Protein AF-A0A2K4YD93-F1 (afdb_monomer)

Solvent-accessible surface area (backbone atoms only — not comparable to full-atom values): 5300 Å² total; per-residue (Å²): 133,58,69,68,57,55,53,51,52,52,52,54,53,60,68,52,65,54,51,67,60,51,56,55,52,64,75,39,75,85,61,61,89,43,76,51,73,52,72,54,66,93,88,64,77,51,71,52,70,46,49,51,35,70,66,48,57,80,74,53,76,60,77,88,74,52,80,83,52,95,85,58,75,80,78,78,82,82,84,134

pLDDT: mean 83.43, std 8.72, range [58.22, 94.44]

Secondary structure (DSSP, 8-state):
--HHHHHHHHHHHHHHTTHHHHHHHHHTTT----EEEEEE-SSS-EEEEEEHHHHHHTTSPPGGGSPPPTTPPPPPPPP-

Nearest PDB structures (foldsee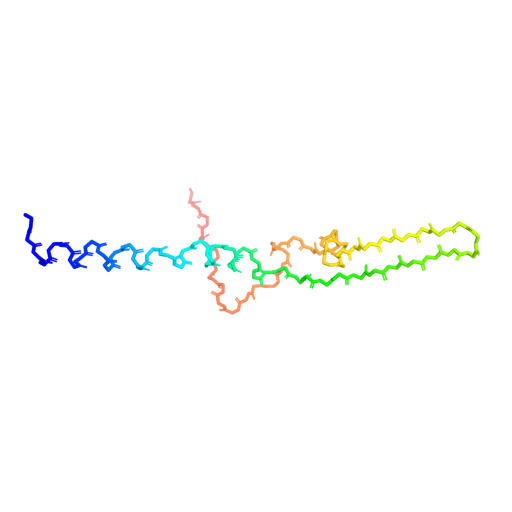k):
  9c57-assembly1_K  TM=4.235E-01  e=3.895E+00  Homo sapiens

Sequence (80 aa):
MNRRRWIGTLLAVLAMMPIPGIVVATGSAGQAHATVCVGAGRRVSVSGCANVGDAIQRYVPPPTDYAPMPEDTPPPPPPP

Radius of gyration: 23.91 Å; Cα contacts (8 Å, |Δi|>4): 33; chains: 1; bounding box: 61×55×50 Å

Structure (mmCIF, N/CA/C/O backbone):
data_AF-A0A2K4YD93-F1
#
_entry.id   AF-A0A2K4YD93-F1
#
loop_
_atom_site.group_PDB
_atom_site.id
_atom_site.type_symbol
_atom_site.label_atom_id
_atom_site.label_alt_id
_atom_site.label_comp_id
_atom_site.label_asym_id
_atom_site.label_entity_id
_atom_site.label_seq_id
_atom_site.pdbx_PDB_ins_code
_atom_site.Cartn_x
_atom_site.Cartn_y
_atom_site.Cartn_z
_atom_site.occupancy
_atom_site.B_iso_or_equiv
_atom_site.auth_seq_id
_atom_site.auth_comp_id
_atom_site.auth_asym_id
_atom_site.auth_atom_id
_atom_site.pdbx_PDB_model_num
ATOM 1 N N . MET A 1 1 ? -23.365 37.583 26.913 1.00 60.31 1 MET A N 1
ATOM 2 C CA . MET A 1 1 ? -22.976 36.153 26.816 1.00 60.31 1 MET A CA 1
ATOM 3 C C . MET A 1 1 ? -22.206 35.757 28.071 1.00 60.31 1 MET A C 1
ATOM 5 O O . MET A 1 1 ? -21.236 36.422 28.402 1.00 60.31 1 MET A O 1
ATOM 9 N N . ASN A 1 2 ? -22.650 34.728 28.799 1.00 81.38 2 ASN A N 1
ATOM 10 C CA . ASN A 1 2 ? -22.105 34.383 30.120 1.00 81.38 2 ASN A CA 1
ATOM 11 C C . ASN A 1 2 ? -20.687 33.800 30.015 1.00 81.38 2 ASN A C 1
ATOM 13 O O . ASN A 1 2 ? -20.460 32.878 29.236 1.00 81.38 2 ASN A O 1
ATOM 17 N N . ARG A 1 3 ? -19.756 34.279 30.850 1.00 85.19 3 ARG A N 1
ATOM 18 C CA . ARG A 1 3 ? -18.342 33.848 30.905 1.00 85.19 3 ARG A CA 1
ATOM 19 C C . ARG A 1 3 ? -18.172 32.322 30.986 1.00 85.19 3 ARG A C 1
ATOM 21 O O . ARG A 1 3 ? -17.283 31.772 30.354 1.00 85.19 3 ARG A O 1
ATOM 28 N N . ARG A 1 4 ? -19.088 31.625 31.673 1.00 82.94 4 ARG A N 1
ATOM 29 C CA . ARG A 1 4 ? -19.143 30.150 31.723 1.00 82.94 4 ARG A CA 1
ATOM 30 C C . ARG A 1 4 ? -19.453 29.495 30.372 1.00 82.94 4 ARG A C 1
ATOM 32 O O . ARG A 1 4 ? -18.865 28.470 30.058 1.00 82.94 4 ARG A O 1
ATOM 39 N N . ARG A 1 5 ? -20.338 30.091 29.562 1.00 84.69 5 ARG A N 1
ATOM 40 C CA . ARG A 1 5 ? -20.633 29.608 28.201 1.00 84.69 5 ARG A CA 1
ATOM 41 C C . ARG A 1 5 ? -19.428 29.804 27.280 1.00 84.69 5 ARG A C 1
ATOM 43 O O . ARG A 1 5 ? -19.111 28.899 26.527 1.00 84.69 5 ARG A O 1
ATOM 50 N N . TRP A 1 6 ? -18.725 30.929 27.417 1.00 86.50 6 TRP A N 1
ATOM 51 C CA . TRP A 1 6 ? -17.489 31.222 26.679 1.00 86.50 6 TRP A CA 1
ATOM 52 C C . TRP A 1 6 ? -16.342 30.255 26.998 1.00 86.50 6 TRP A C 1
ATOM 54 O O . TRP A 1 6 ? -15.648 29.789 26.098 1.00 86.50 6 TRP A O 1
ATOM 64 N N . ILE A 1 7 ? -16.159 29.927 28.278 1.00 91.31 7 ILE A N 1
ATOM 65 C CA . ILE A 1 7 ? -15.161 28.938 28.703 1.00 91.31 7 ILE A CA 1
ATOM 66 C C . ILE A 1 7 ? -15.525 27.549 28.159 1.00 91.31 7 ILE A C 1
ATOM 68 O O . ILE A 1 7 ? -14.657 26.852 27.641 1.00 91.31 7 ILE A O 1
ATOM 72 N N . GLY A 1 8 ? -16.810 27.178 28.206 1.00 90.06 8 GLY A N 1
ATOM 73 C CA . GLY A 1 8 ? -17.291 25.912 27.647 1.00 90.06 8 GLY A CA 1
ATOM 74 C C . GLY A 1 8 ? -17.047 25.787 26.141 1.00 90.06 8 GLY A C 1
ATOM 75 O O . GLY A 1 8 ? -16.571 24.752 25.684 1.00 90.06 8 GLY A O 1
ATOM 76 N N . THR A 1 9 ? -17.296 26.849 25.369 1.00 88.75 9 THR A N 1
ATOM 77 C CA . THR A 1 9 ? -17.031 26.846 23.921 1.00 88.75 9 THR A CA 1
ATOM 78 C C . THR A 1 9 ? -15.541 26.749 23.601 1.00 88.75 9 THR A C 1
ATOM 80 O O . THR A 1 9 ? -15.170 26.022 22.688 1.00 88.75 9 THR A O 1
ATOM 83 N N . LEU A 1 10 ? -14.678 27.423 24.370 1.00 91.69 10 LEU A N 1
ATOM 84 C CA . LEU A 1 10 ? -13.224 27.346 24.186 1.00 91.69 10 LEU A CA 1
ATOM 85 C C . LEU A 1 10 ? -12.685 25.936 24.453 1.00 91.69 10 LEU A C 1
ATOM 87 O O . LEU A 1 10 ? -11.888 25.428 23.670 1.00 91.69 10 LEU A O 1
ATOM 91 N N . LEU A 1 11 ? -13.158 25.291 25.522 1.00 93.44 11 LEU A N 1
ATOM 92 C CA . LEU A 1 11 ? -12.792 23.911 25.846 1.00 93.44 11 LEU A CA 1
ATOM 93 C C . LEU A 1 11 ? -13.245 22.927 24.762 1.00 93.44 11 LEU A C 1
ATOM 95 O O . LEU A 1 11 ? -12.475 22.049 24.385 1.00 93.44 11 LEU A O 1
ATOM 99 N N . ALA A 1 12 ? -14.458 23.094 24.229 1.00 91.38 12 ALA A N 1
ATOM 100 C CA . ALA A 1 12 ? -14.966 22.241 23.157 1.00 91.38 12 ALA A CA 1
ATOM 101 C C . ALA A 1 12 ? -14.133 22.366 21.870 1.00 91.38 12 ALA A C 1
ATOM 103 O O . ALA A 1 12 ? -13.796 21.357 21.257 1.00 91.38 12 ALA A O 1
ATOM 104 N N . VAL A 1 13 ? -13.747 23.588 21.487 1.00 91.00 13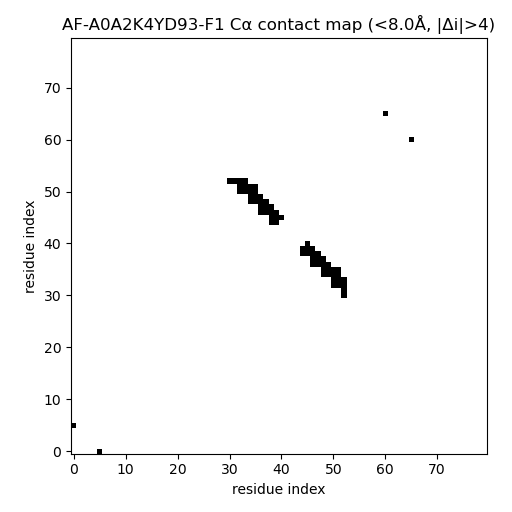 VAL A N 1
ATOM 105 C CA . VAL A 1 13 ? -12.887 23.822 20.315 1.00 91.00 13 VAL A CA 1
ATOM 106 C C . VAL A 1 13 ? -11.497 23.216 20.522 1.00 91.00 13 VAL A C 1
ATOM 108 O O . VAL A 1 13 ? -10.985 22.540 19.631 1.00 91.00 13 VAL A O 1
ATOM 111 N N . LEU A 1 14 ? -10.909 23.392 21.709 1.00 92.75 14 LEU A N 1
ATOM 112 C CA . LEU A 1 14 ? -9.598 22.828 22.034 1.00 92.75 14 LEU A CA 1
ATOM 113 C C . LEU A 1 14 ? -9.613 21.290 21.995 1.00 92.75 14 LEU A C 1
ATOM 115 O O . LEU A 1 14 ? -8.675 20.678 21.492 1.00 92.75 14 LEU A O 1
ATOM 119 N N . ALA A 1 15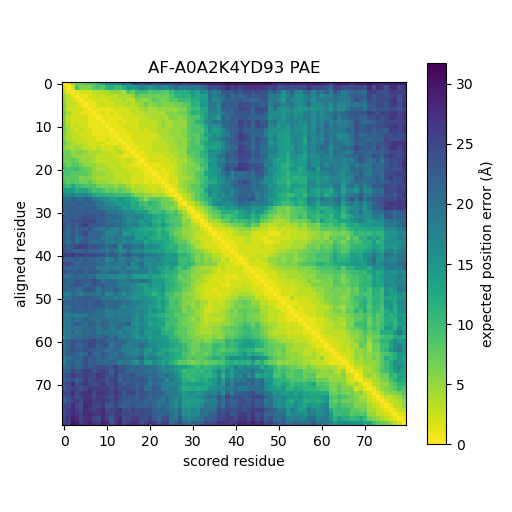 ? -10.698 20.671 22.465 1.00 89.62 15 ALA A N 1
ATOM 120 C CA . ALA A 1 15 ? -10.870 19.220 22.445 1.00 89.62 15 ALA A CA 1
ATOM 121 C C . ALA A 1 15 ? -11.025 18.639 21.027 1.00 89.62 15 ALA A C 1
ATOM 123 O O . ALA A 1 15 ? -10.696 17.475 20.815 1.00 89.62 15 ALA A O 1
ATOM 124 N N . MET A 1 16 ? -11.494 19.429 20.053 1.00 89.69 16 MET A N 1
ATOM 125 C CA . MET A 1 16 ? -11.606 18.995 18.652 1.00 89.69 16 MET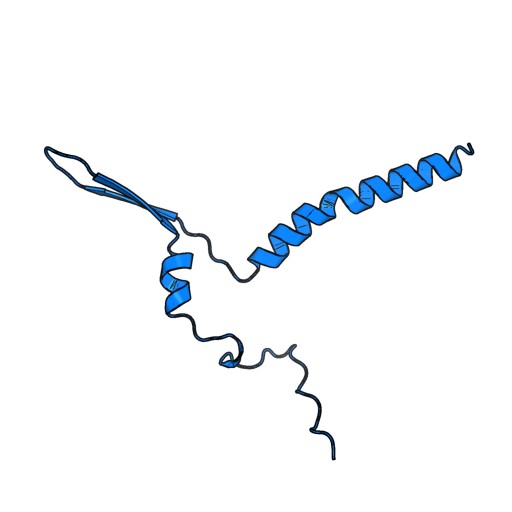 A CA 1
ATOM 126 C C . MET A 1 16 ? -10.314 19.174 17.848 1.00 89.69 16 MET A C 1
ATOM 128 O O . MET A 1 16 ? -10.134 18.539 16.811 1.00 89.69 16 MET A O 1
ATOM 132 N N . MET A 1 17 ? -9.387 19.999 18.333 1.00 90.50 17 MET A N 1
ATOM 133 C CA . MET A 1 17 ? -8.120 20.296 17.667 1.00 90.50 17 MET A CA 1
ATOM 134 C C . MET A 1 17 ? -7.247 19.063 17.321 1.00 90.50 17 MET A C 1
ATOM 136 O O . MET A 1 17 ? -6.647 19.073 16.247 1.00 90.50 17 MET A O 1
ATOM 140 N N . PRO A 1 18 ? -7.172 17.988 18.139 1.00 88.88 18 PRO A N 1
ATOM 141 C CA . PRO A 1 18 ? -6.370 16.808 17.804 1.00 88.88 18 PRO A CA 1
ATOM 142 C C . PRO A 1 18 ? -7.054 15.819 16.844 1.00 88.88 18 PRO A C 1
ATOM 144 O O . PRO A 1 18 ? -6.372 14.941 16.316 1.00 88.88 18 PRO A O 1
ATOM 147 N N . ILE A 1 19 ? -8.364 15.944 16.583 1.00 86.31 19 ILE A N 1
ATOM 148 C CA . ILE A 1 19 ? -9.133 15.016 15.730 1.00 86.31 19 ILE A CA 1
ATOM 149 C C . ILE A 1 19 ? -8.4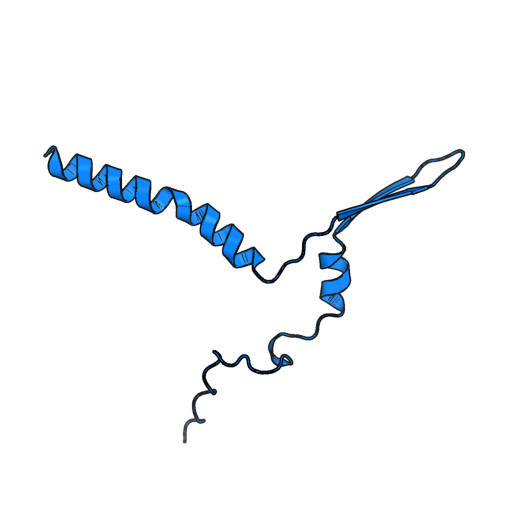58 14.739 14.371 1.00 86.31 19 ILE A C 1
ATOM 151 O O . ILE A 1 19 ? -8.280 13.564 14.051 1.00 86.31 19 ILE A O 1
ATOM 155 N N . PRO A 1 20 ? -8.030 15.739 13.572 1.00 84.19 20 PRO A N 1
ATOM 156 C CA . PRO A 1 20 ? -7.391 15.463 12.283 1.00 84.19 20 PRO A CA 1
ATOM 157 C C . PRO A 1 20 ? -6.083 14.670 12.420 1.00 84.19 20 PRO A C 1
ATOM 159 O O . PRO A 1 20 ? -5.824 13.782 11.612 1.00 84.19 20 PRO A O 1
ATOM 162 N N . GLY A 1 21 ? -5.283 14.937 13.457 1.00 81.25 21 GLY A N 1
ATOM 163 C CA . GLY A 1 21 ? -4.050 14.189 13.716 1.00 81.25 21 GLY A CA 1
ATOM 164 C C . GLY A 1 21 ? -4.323 12.726 14.070 1.00 81.25 21 GLY A C 1
ATOM 165 O O . GLY A 1 21 ? -3.631 11.836 13.582 1.00 81.25 21 GLY A O 1
ATOM 166 N N . ILE A 1 22 ? -5.378 12.473 14.851 1.00 81.44 22 ILE A N 1
ATOM 167 C CA . ILE A 1 22 ? -5.816 11.116 15.202 1.00 81.44 22 ILE A CA 1
ATOM 168 C C . ILE A 1 22 ? -6.291 10.363 13.954 1.00 81.44 22 ILE A C 1
ATOM 170 O O . ILE A 1 22 ? -5.888 9.223 13.768 1.00 81.44 22 ILE A O 1
ATOM 174 N N . VAL A 1 23 ? -7.081 10.991 13.076 1.00 81.50 23 VAL A N 1
ATOM 175 C CA . VAL A 1 23 ? -7.578 10.358 11.837 1.00 81.50 23 VAL A CA 1
ATOM 176 C C . VAL A 1 23 ? -6.433 9.956 10.899 1.00 81.50 23 VAL A C 1
ATOM 178 O O . VAL A 1 23 ? -6.459 8.871 10.321 1.00 81.50 23 VAL A O 1
ATOM 181 N N . VAL A 1 24 ? -5.404 10.798 10.767 1.00 79.69 24 VAL A N 1
ATOM 182 C CA . VAL A 1 24 ? -4.216 10.467 9.962 1.00 79.69 24 VAL A CA 1
ATOM 183 C C . VAL A 1 24 ? -3.417 9.330 10.607 1.00 79.69 24 VAL A C 1
ATOM 185 O O . VAL A 1 24 ? -2.996 8.405 9.914 1.00 79.69 24 VAL A O 1
ATOM 188 N N . ALA A 1 25 ? -3.244 9.357 11.932 1.00 71.69 25 ALA A N 1
ATOM 189 C CA . ALA A 1 25 ? -2.504 8.325 12.651 1.00 71.69 25 ALA A CA 1
ATOM 190 C C . ALA A 1 25 ? -3.210 6.957 12.609 1.00 71.69 25 ALA A C 1
ATOM 192 O O . ALA A 1 25 ? -2.558 5.947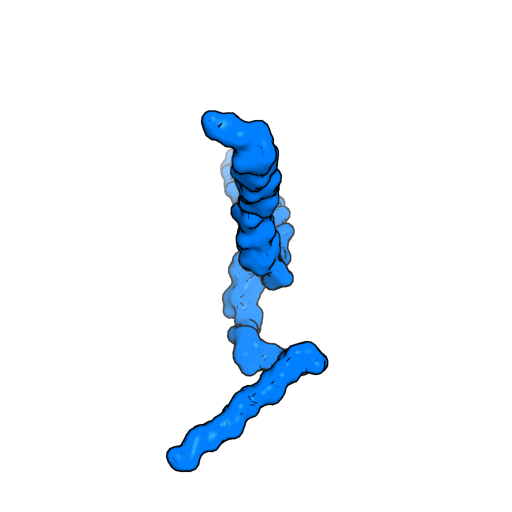 12.339 1.00 71.69 25 ALA A O 1
ATOM 193 N N . THR A 1 26 ? -4.532 6.900 12.802 1.00 67.88 26 THR A N 1
ATOM 194 C CA . THR A 1 26 ? -5.293 5.639 12.762 1.00 67.88 26 THR A CA 1
ATOM 195 C C . THR A 1 26 ? -5.398 5.061 11.352 1.00 67.88 26 THR A C 1
ATOM 197 O O . THR A 1 26 ? -5.330 3.844 11.199 1.00 67.88 26 THR A O 1
ATOM 200 N N . GLY A 1 27 ? -5.460 5.903 10.313 1.00 63.75 27 GLY A N 1
ATOM 201 C CA . GLY A 1 27 ? -5.369 5.453 8.919 1.00 63.75 27 GLY A CA 1
ATOM 202 C C . GLY A 1 27 ? -4.022 4.806 8.566 1.00 63.75 27 GLY A C 1
ATOM 203 O O . GLY A 1 27 ? -3.943 4.016 7.628 1.00 63.75 27 GLY A O 1
ATOM 204 N N . SER A 1 28 ? -2.969 5.104 9.335 1.00 59.22 28 SER A N 1
ATOM 205 C CA . SER A 1 28 ? -1.612 4.584 9.122 1.00 59.22 28 SER A CA 1
ATOM 206 C C . SER A 1 28 ? -1.259 3.344 9.947 1.00 59.22 28 SER A C 1
ATOM 208 O O . SER A 1 28 ? -0.161 2.820 9.786 1.00 59.22 28 SER A O 1
ATOM 210 N N . ALA A 1 29 ? -2.160 2.840 10.800 1.00 58.22 29 ALA A N 1
ATOM 211 C CA . ALA A 1 29 ? -1.851 1.774 11.762 1.00 58.22 29 ALA A CA 1
ATOM 212 C C . ALA A 1 29 ? -1.353 0.451 11.127 1.00 58.22 29 ALA A C 1
ATOM 214 O O . ALA A 1 29 ? -0.762 -0.368 11.824 1.00 58.22 29 ALA A O 1
ATOM 215 N N . GLY A 1 30 ? -1.534 0.260 9.813 1.00 58.97 30 GLY A N 1
ATOM 216 C CA . GLY A 1 30 ? -0.984 -0.862 9.038 1.00 58.97 30 GLY A CA 1
ATOM 217 C C . GLY A 1 30 ? 0.006 -0.473 7.930 1.00 58.97 30 GLY A C 1
ATOM 218 O O . GLY A 1 30 ? 0.331 -1.314 7.096 1.00 58.97 30 GLY A O 1
ATOM 219 N N . GLN A 1 31 ? 0.460 0.783 7.864 1.00 63.75 31 GLN A N 1
ATOM 220 C CA . GLN A 1 31 ? 1.327 1.270 6.787 1.00 63.75 31 GLN A CA 1
ATOM 221 C C . GLN A 1 31 ? 2.772 1.442 7.262 1.00 63.75 31 GLN A C 1
ATOM 223 O O . GLN A 1 31 ? 3.107 2.367 8.000 1.00 63.75 31 GLN A O 1
ATOM 228 N N . ALA A 1 32 ? 3.661 0.565 6.793 1.00 64.69 32 ALA A N 1
ATOM 229 C CA . ALA A 1 32 ? 5.099 0.714 6.987 1.00 64.69 32 ALA A CA 1
ATOM 230 C C . ALA A 1 32 ? 5.677 1.637 5.901 1.00 64.69 32 ALA A C 1
ATOM 232 O O . ALA A 1 32 ? 5.879 1.225 4.759 1.00 64.69 32 ALA A O 1
ATOM 233 N N . HIS A 1 33 ? 5.959 2.897 6.246 1.00 70.94 33 HIS A N 1
ATOM 234 C CA . HIS A 1 33 ? 6.606 3.828 5.321 1.00 70.94 33 HIS A CA 1
ATOM 235 C C . HIS A 1 33 ? 8.131 3.696 5.384 1.00 70.94 33 HIS A C 1
ATOM 237 O O . HIS A 1 33 ? 8.773 4.213 6.294 1.00 70.94 33 HIS A O 1
ATOM 243 N N . ALA A 1 34 ? 8.717 3.059 4.371 1.00 78.19 34 ALA A N 1
ATOM 244 C CA . ALA A 1 34 ? 10.166 2.996 4.191 1.00 78.19 34 ALA A CA 1
ATOM 245 C C . ALA A 1 34 ? 10.531 3.503 2.793 1.00 78.19 34 ALA A C 1
ATOM 247 O O . ALA A 1 34 ? 10.271 2.827 1.805 1.00 78.19 34 ALA A O 1
ATOM 248 N N . THR A 1 35 ? 11.107 4.701 2.687 1.00 89.62 35 THR A N 1
ATOM 249 C CA . THR A 1 35 ? 11.494 5.284 1.392 1.00 89.62 35 THR A CA 1
ATOM 250 C C . THR A 1 35 ? 12.953 4.967 1.088 1.00 89.62 35 THR A C 1
ATOM 252 O O . THR A 1 35 ? 13.837 5.329 1.861 1.00 89.62 35 THR A O 1
ATOM 255 N N . VAL A 1 36 ? 13.213 4.326 -0.050 1.00 87.44 36 VAL A N 1
ATOM 256 C CA . VAL A 1 36 ? 14.568 4.032 -0.533 1.00 87.44 36 VAL A CA 1
ATOM 257 C C . VAL A 1 36 ? 14.823 4.846 -1.792 1.00 87.44 36 VAL A C 1
ATOM 259 O O . VAL A 1 36 ? 14.011 4.841 -2.717 1.00 87.44 36 VAL A O 1
ATOM 262 N N . CYS A 1 37 ? 15.951 5.551 -1.820 1.00 93.50 37 CYS A N 1
ATOM 263 C CA . CYS A 1 37 ? 16.392 6.337 -2.964 1.00 93.50 37 CYS A CA 1
ATOM 264 C C . CYS A 1 37 ? 17.578 5.651 -3.637 1.00 93.50 37 CYS A C 1
ATOM 266 O O . CYS A 1 37 ? 18.530 5.252 -2.968 1.00 93.50 37 CYS A O 1
ATOM 268 N N . VAL A 1 38 ? 17.530 5.534 -4.960 1.00 91.25 38 VAL A N 1
ATOM 269 C CA . VAL A 1 38 ? 18.598 4.938 -5.763 1.00 91.25 38 VAL A CA 1
ATOM 270 C C . VAL A 1 38 ? 18.944 5.890 -6.897 1.00 91.25 38 VAL A C 1
ATOM 272 O O . VAL A 1 38 ? 18.067 6.505 -7.503 1.00 91.25 38 VAL A O 1
ATOM 275 N N . GLY A 1 39 ? 20.236 6.019 -7.175 1.00 92.62 39 GLY A N 1
ATOM 276 C CA . GLY A 1 39 ? 20.753 6.748 -8.323 1.00 92.62 39 GLY A CA 1
ATOM 277 C C . GLY A 1 39 ? 21.809 5.915 -9.033 1.00 92.62 39 GLY A C 1
ATOM 278 O O . GLY A 1 39 ? 22.619 5.256 -8.381 1.00 92.62 39 GLY A O 1
ATOM 279 N N . ALA A 1 40 ? 21.797 5.934 -10.361 1.00 92.00 40 ALA A N 1
ATOM 280 C CA . ALA A 1 40 ? 22.780 5.234 -11.173 1.00 92.00 40 ALA A CA 1
ATOM 281 C C . ALA A 1 40 ? 23.111 6.028 -12.442 1.00 92.00 40 ALA A C 1
ATOM 283 O O . ALA A 1 40 ? 22.247 6.666 -13.044 1.00 92.00 40 ALA A O 1
ATOM 284 N N . GLY A 1 41 ? 24.377 5.967 -12.859 1.00 93.19 41 GLY A N 1
ATOM 285 C CA . GLY A 1 41 ? 24.837 6.603 -14.091 1.00 93.19 41 GLY A CA 1
ATOM 286 C C . GLY A 1 41 ? 26.260 7.149 -14.012 1.00 93.19 41 GLY A C 1
ATOM 287 O O . GLY A 1 41 ? 26.660 7.708 -12.997 1.00 93.19 41 GLY A O 1
ATOM 288 N N . ARG A 1 42 ? 27.038 6.998 -15.096 1.00 91.38 42 ARG A N 1
ATOM 289 C CA . ARG A 1 42 ? 28.421 7.526 -15.193 1.00 91.38 42 ARG A CA 1
ATOM 290 C C . ARG A 1 42 ? 28.557 8.748 -16.106 1.00 91.38 42 ARG A C 1
ATOM 292 O O . ARG A 1 42 ? 29.495 9.521 -15.966 1.00 91.38 42 ARG A O 1
ATOM 299 N N . ARG A 1 43 ? 27.649 8.900 -17.074 1.00 94.44 43 ARG A N 1
ATOM 300 C CA . ARG A 1 43 ? 27.617 10.015 -18.044 1.00 94.44 43 ARG A CA 1
ATOM 301 C C . ARG A 1 43 ? 26.261 10.712 -18.051 1.00 94.44 43 ARG A C 1
ATOM 303 O O . 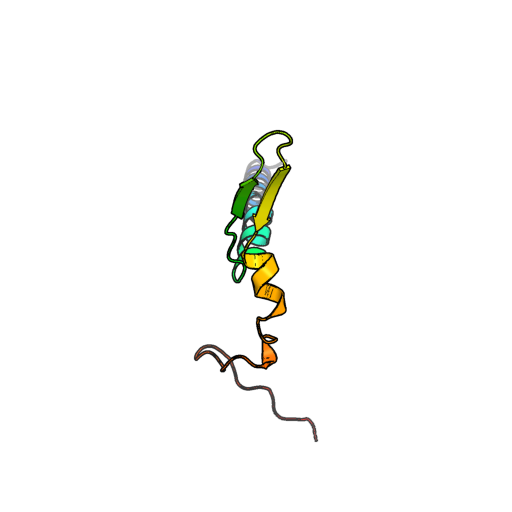ARG A 1 43 ? 26.208 11.931 -18.069 1.00 94.44 43 ARG A O 1
ATOM 310 N N . VAL A 1 44 ? 25.190 9.929 -17.992 1.00 88.25 44 VAL A N 1
ATOM 311 C CA . VAL A 1 44 ? 23.821 10.391 -17.755 1.00 88.25 44 VAL A CA 1
ATOM 312 C C . VAL A 1 44 ? 23.380 9.774 -16.439 1.00 88.25 44 VAL A C 1
ATOM 314 O O . VAL A 1 44 ? 23.580 8.575 -16.252 1.00 88.25 44 VAL A O 1
ATOM 317 N N . SER A 1 45 ? 22.859 10.598 -15.532 1.00 90.38 45 SER A N 1
ATOM 318 C CA . SER A 1 45 ? 22.418 10.174 -14.205 1.00 90.38 45 SER A CA 1
ATOM 319 C C . SER A 1 45 ? 20.901 10.097 -14.167 1.00 90.38 45 SER A C 1
ATOM 321 O O . SER A 1 45 ? 20.219 11.021 -14.612 1.00 90.38 45 SER A O 1
ATOM 323 N N . VAL A 1 46 ? 20.392 9.002 -13.623 1.00 92.06 46 VAL A N 1
ATOM 324 C CA . VAL A 1 46 ? 18.982 8.822 -13.294 1.00 92.06 46 VAL A CA 1
ATOM 325 C C . VAL A 1 46 ? 18.882 8.466 -11.825 1.00 92.06 46 VAL A C 1
ATOM 327 O O . VAL A 1 46 ? 19.645 7.644 -11.314 1.00 92.06 46 VAL A O 1
ATOM 330 N N . SER A 1 47 ? 17.945 9.103 -11.140 1.00 93.81 47 SER A N 1
ATOM 331 C CA . SER A 1 47 ? 17.674 8.865 -9.733 1.00 93.81 47 SER A CA 1
ATOM 332 C C . SER A 1 47 ? 16.178 8.833 -9.477 1.00 93.81 47 SER A C 1
ATOM 334 O O . SER A 1 47 ? 15.383 9.405 -10.223 1.00 93.81 47 SER A O 1
ATOM 336 N N . GLY A 1 48 ? 15.798 8.138 -8.414 1.00 92.88 48 GLY A N 1
ATOM 337 C CA . GLY A 1 48 ? 14.418 8.043 -7.978 1.00 92.88 48 GLY A CA 1
ATOM 338 C C . GLY A 1 48 ? 14.331 7.535 -6.550 1.00 92.88 48 GLY A C 1
ATOM 339 O O . GLY A 1 48 ? 15.241 6.869 -6.055 1.00 92.88 48 GLY A O 1
ATOM 340 N N . CYS A 1 49 ? 13.223 7.858 -5.897 1.00 92.31 49 CYS A N 1
ATOM 341 C CA . CYS A 1 49 ? 12.875 7.330 -4.589 1.00 92.31 49 CYS A CA 1
ATOM 342 C C . CYS A 1 49 ? 11.545 6.589 -4.695 1.00 92.31 49 CYS A C 1
ATOM 344 O O . CYS A 1 49 ? 10.648 7.031 -5.412 1.00 92.31 49 CYS A O 1
ATOM 346 N N . ALA A 1 50 ? 11.414 5.484 -3.969 1.00 88.94 50 ALA A N 1
ATOM 347 C CA . ALA A 1 50 ? 10.173 4.728 -3.885 1.00 88.94 50 ALA A CA 1
ATOM 348 C C . ALA A 1 50 ? 9.920 4.282 -2.445 1.00 88.94 50 ALA A C 1
ATOM 350 O O . ALA A 1 50 ? 10.857 3.984 -1.700 1.00 88.94 50 ALA A O 1
ATOM 351 N N . ASN A 1 51 ? 8.646 4.241 -2.054 1.00 88.06 51 ASN A N 1
ATOM 352 C CA . ASN A 1 51 ? 8.249 3.666 -0.779 1.00 88.06 51 ASN A CA 1
ATOM 353 C C . ASN A 1 51 ? 8.154 2.141 -0.921 1.00 88.06 51 ASN A C 1
ATOM 355 O O . ASN A 1 51 ? 7.385 1.632 -1.732 1.00 88.06 51 ASN A O 1
A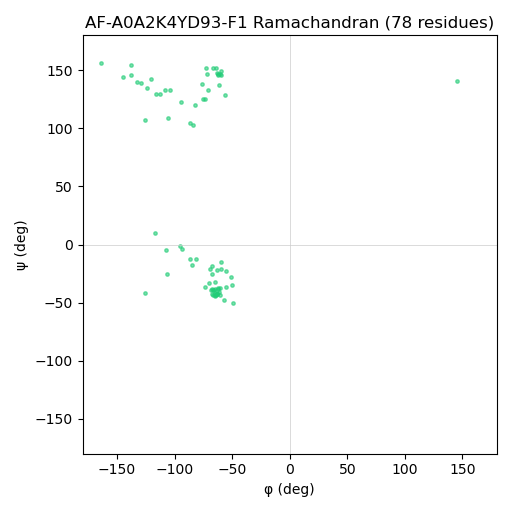TOM 359 N N . VAL A 1 52 ? 8.939 1.419 -0.131 1.00 85.00 52 VAL A N 1
ATOM 360 C CA . VAL A 1 52 ? 8.989 -0.044 -0.114 1.00 85.00 52 VAL A CA 1
ATOM 361 C C . VAL A 1 52 ? 7.662 -0.632 0.366 1.00 85.00 52 VAL A C 1
ATOM 363 O O . VAL A 1 52 ? 7.258 -1.675 -0.136 1.00 85.00 52 VAL A O 1
ATOM 366 N N . GLY A 1 53 ? 6.948 0.054 1.263 1.00 83.12 53 GLY A N 1
ATOM 367 C CA . GLY A 1 53 ? 5.621 -0.360 1.715 1.00 83.12 53 GLY A CA 1
ATOM 368 C C . GLY A 1 53 ? 4.642 -0.509 0.552 1.00 83.12 53 GLY A C 1
ATOM 369 O O . GLY A 1 53 ? 4.034 -1.562 0.409 1.00 83.12 53 GLY A O 1
ATOM 370 N N . ASP A 1 54 ? 4.570 0.480 -0.346 1.00 82.69 54 ASP A N 1
ATOM 371 C CA . ASP A 1 54 ? 3.692 0.443 -1.532 1.00 82.69 54 ASP A CA 1
ATOM 372 C C . ASP A 1 54 ? 4.021 -0.726 -2.478 1.00 82.69 54 ASP A C 1
ATOM 374 O O . ASP A 1 54 ? 3.133 -1.392 -3.012 1.00 82.69 54 ASP A O 1
ATOM 378 N N . ALA A 1 55 ? 5.312 -1.033 -2.633 1.00 83.50 55 ALA A N 1
ATOM 379 C CA . ALA A 1 55 ? 5.748 -2.173 -3.430 1.00 83.50 55 ALA A CA 1
ATOM 380 C C . ALA A 1 55 ? 5.348 -3.517 -2.794 1.00 83.50 55 ALA A C 1
ATOM 382 O O . ALA A 1 55 ? 4.961 -4.441 -3.513 1.00 83.50 55 ALA A O 1
ATOM 383 N N . ILE A 1 56 ? 5.423 -3.626 -1.462 1.00 83.31 56 ILE A N 1
ATOM 384 C CA . ILE A 1 56 ? 5.078 -4.845 -0.717 1.00 83.31 56 ILE A CA 1
ATOM 385 C C . ILE A 1 56 ? 3.562 -5.065 -0.673 1.00 83.31 56 ILE A C 1
ATOM 387 O O . ILE A 1 56 ? 3.137 -6.209 -0.801 1.00 83.31 56 ILE A O 1
ATOM 391 N N . GLN A 1 57 ? 2.750 -4.006 -0.570 1.00 83.44 57 GLN A N 1
ATOM 392 C CA . GLN A 1 57 ? 1.281 -4.082 -0.461 1.00 83.44 57 GLN A CA 1
ATOM 393 C C . GLN A 1 57 ? 0.619 -4.956 -1.542 1.00 83.44 57 GLN A C 1
ATOM 395 O O . GLN A 1 57 ? -0.412 -5.567 -1.296 1.00 83.44 57 GLN A O 1
ATOM 400 N N . ARG A 1 58 ? 1.226 -5.084 -2.730 1.00 82.50 58 ARG A N 1
ATOM 401 C CA . ARG A 1 58 ? 0.709 -5.935 -3.822 1.00 82.50 58 ARG A CA 1
ATOM 402 C C . ARG A 1 58 ? 0.802 -7.436 -3.548 1.00 82.50 58 ARG A C 1
ATOM 404 O O . ARG A 1 58 ? 0.129 -8.214 -4.214 1.00 82.50 58 ARG A O 1
ATOM 411 N N . TYR A 1 59 ? 1.672 -7.832 -2.628 1.00 85.44 59 TYR A N 1
ATOM 412 C CA . TYR A 1 59 ? 1.927 -9.224 -2.257 1.00 85.44 59 TYR A CA 1
ATOM 413 C C . TYR A 1 59 ? 1.356 -9.573 -0.883 1.00 85.44 59 TYR A C 1
ATOM 415 O O . TYR A 1 59 ? 1.434 -10.723 -0.458 1.00 85.44 59 TYR A O 1
ATOM 423 N N . VAL A 1 60 ? 0.814 -8.581 -0.177 1.00 85.06 60 VAL A N 1
ATOM 424 C CA . VAL A 1 60 ? 0.180 -8.772 1.121 1.00 85.06 60 VAL A CA 1
ATOM 425 C C . VAL A 1 60 ? -1.194 -9.410 0.887 1.00 85.06 60 VAL A C 1
ATOM 427 O O . VAL A 1 60 ? -1.972 -8.878 0.090 1.00 85.06 60 VAL A O 1
ATOM 430 N N . PRO A 1 61 ? -1.502 -10.556 1.522 1.00 83.75 61 PRO A N 1
ATOM 431 C CA . PRO A 1 61 ? -2.808 -11.181 1.373 1.00 83.75 61 PRO A CA 1
ATOM 432 C C . PRO A 1 61 ? -3.908 -10.269 1.940 1.00 83.75 61 PRO A C 1
ATOM 434 O O . PRO A 1 61 ? -3.643 -9.454 2.831 1.00 83.75 61 PRO A O 1
ATOM 437 N N . PRO A 1 62 ? -5.141 -10.359 1.415 1.00 82.31 62 PRO A N 1
ATOM 438 C CA . PRO A 1 62 ? -6.237 -9.534 1.896 1.00 82.31 62 PRO A CA 1
ATOM 439 C C . PRO A 1 62 ? -6.483 -9.794 3.391 1.00 82.31 62 PRO A C 1
ATOM 441 O O . PRO A 1 62 ? -6.303 -10.922 3.850 1.00 82.31 62 PRO A O 1
ATOM 444 N N . PRO A 1 63 ? -6.949 -8.795 4.166 1.00 76.75 63 PRO A N 1
ATOM 445 C CA . PRO A 1 63 ? -7.087 -8.953 5.612 1.00 76.75 63 PRO A CA 1
ATOM 446 C C . PRO A 1 63 ? -8.017 -10.076 6.074 1.00 76.75 63 PRO A C 1
ATOM 448 O O . PRO A 1 63 ? -7.897 -10.554 7.194 1.00 76.75 63 PRO A O 1
ATOM 451 N N . THR A 1 64 ? -8.927 -10.517 5.209 1.00 79.56 64 THR A N 1
ATOM 452 C CA . THR A 1 64 ? -9.805 -11.669 5.449 1.00 79.56 64 THR A CA 1
ATOM 453 C C . THR A 1 64 ? -9.065 -13.007 5.503 1.00 79.56 64 THR A C 1
ATOM 455 O O . THR A 1 64 ? -9.619 -13.965 6.029 1.00 79.56 64 THR A O 1
ATOM 458 N N . ASP A 1 65 ? -7.839 -13.071 4.976 1.00 85.56 65 ASP A N 1
ATOM 459 C CA . ASP A 1 65 ? -6.982 -14.261 5.010 1.00 85.56 65 ASP A CA 1
ATOM 460 C C . ASP A 1 65 ? -6.028 -14.255 6.220 1.00 85.56 65 ASP A C 1
ATOM 462 O O . ASP A 1 65 ? -5.278 -15.214 6.424 1.00 85.56 65 ASP A O 1
ATOM 466 N N . TYR A 1 66 ? -6.018 -13.187 7.030 1.00 82.06 66 TYR A N 1
ATOM 467 C CA . TYR A 1 66 ? -5.229 -13.157 8.259 1.00 82.06 66 TYR A CA 1
ATOM 468 C C . TYR A 1 66 ? -5.835 -14.063 9.329 1.00 82.06 66 TYR A C 1
ATOM 470 O O . TYR A 1 66 ? -7.050 -14.222 9.438 1.00 82.06 66 TYR A O 1
ATOM 478 N N . ALA A 1 67 ? -4.965 -14.654 10.147 1.00 86.44 67 ALA A N 1
ATOM 479 C CA . ALA A 1 67 ? -5.407 -15.394 11.316 1.00 86.44 67 ALA A CA 1
ATOM 480 C C . ALA A 1 67 ? -6.162 -14.448 12.272 1.00 86.44 67 ALA A C 1
ATOM 482 O O . ALA A 1 67 ? -5.679 -13.334 12.494 1.00 86.44 67 ALA A O 1
ATOM 483 N N . PRO A 1 68 ? -7.293 -14.884 12.857 1.00 82.19 68 PRO A N 1
ATOM 484 C CA . PRO A 1 68 ? -8.012 -14.093 13.846 1.00 82.19 68 PRO A CA 1
ATOM 485 C C . PRO A 1 68 ? -7.094 -13.723 15.009 1.00 82.19 68 PRO A C 1
ATOM 487 O O . PRO A 1 68 ? -6.422 -14.589 15.585 1.00 82.19 68 PRO A O 1
ATOM 490 N N . MET A 1 69 ? -7.059 -12.439 15.343 1.00 80.69 69 MET A N 1
ATOM 491 C CA . MET A 1 69 ? -6.361 -11.955 16.523 1.00 80.69 69 MET A CA 1
ATOM 492 C C . MET A 1 69 ? -7.159 -12.357 17.779 1.00 80.69 69 MET A C 1
ATOM 494 O O . MET A 1 69 ? -8.377 -12.525 17.700 1.00 80.69 69 MET A O 1
ATOM 498 N N . PRO A 1 70 ? -6.524 -12.553 18.950 1.00 80.50 70 PRO A N 1
ATOM 499 C CA . PRO A 1 70 ? -7.232 -12.916 20.187 1.00 80.50 70 PRO A CA 1
ATOM 500 C C . PRO A 1 70 ? -8.362 -11.952 20.589 1.00 80.50 70 PRO A C 1
ATOM 502 O O . PRO A 1 70 ? -9.255 -12.317 21.351 1.00 80.50 70 PRO A O 1
ATOM 505 N N . GLU A 1 71 ? -8.297 -10.718 20.101 1.00 82.31 71 GLU A N 1
ATOM 506 C CA . GLU A 1 71 ? -9.236 -9.628 20.330 1.00 82.31 71 GLU A CA 1
ATOM 507 C C . GLU A 1 71 ? -10.418 -9.646 19.345 1.00 82.31 71 GLU A C 1
ATOM 509 O O . GLU A 1 71 ? -11.406 -8.942 19.571 1.00 82.31 71 GLU A O 1
ATOM 514 N N . ASP A 1 72 ? -10.341 -10.440 18.272 1.00 79.25 72 ASP A N 1
ATOM 515 C CA . ASP A 1 72 ? -11.403 -10.545 17.276 1.00 79.25 72 ASP A CA 1
ATOM 516 C C . ASP A 1 72 ? -12.587 -11.346 17.829 1.00 79.25 72 ASP A C 1
ATOM 518 O O . ASP A 1 72 ? -12.474 -12.496 18.262 1.00 79.25 72 ASP A O 1
ATOM 522 N N . THR A 1 73 ? -13.775 -10.744 17.790 1.00 79.50 73 THR A N 1
ATOM 523 C CA . THR A 1 73 ? -15.016 -11.434 18.154 1.00 79.50 73 THR A CA 1
ATOM 524 C C . THR A 1 73 ? -15.461 -12.371 17.028 1.00 79.50 73 THR A C 1
ATOM 526 O O . THR A 1 73 ? -15.439 -11.954 15.866 1.00 79.50 73 THR A O 1
ATOM 529 N N . PRO A 1 74 ? -15.934 -13.596 17.332 1.00 80.50 74 PRO A N 1
ATOM 530 C CA . PRO A 1 74 ? -16.422 -14.514 16.308 1.00 80.50 74 PRO A CA 1
ATOM 531 C C . PRO A 1 74 ? -17.603 -13.906 15.529 1.00 80.50 74 PRO A C 1
ATOM 533 O O . PRO A 1 74 ? -18.410 -13.174 16.115 1.00 80.50 74 PRO A O 1
ATOM 536 N N . PRO A 1 75 ? -17.727 -14.200 14.219 1.00 79.12 75 PRO A N 1
ATOM 537 C CA . PRO A 1 75 ? -18.805 -13.664 13.397 1.00 79.12 75 PRO A CA 1
ATOM 538 C C . PRO A 1 75 ? -20.184 -14.104 13.927 1.00 79.12 75 PRO A C 1
ATOM 540 O O . PRO A 1 75 ? -2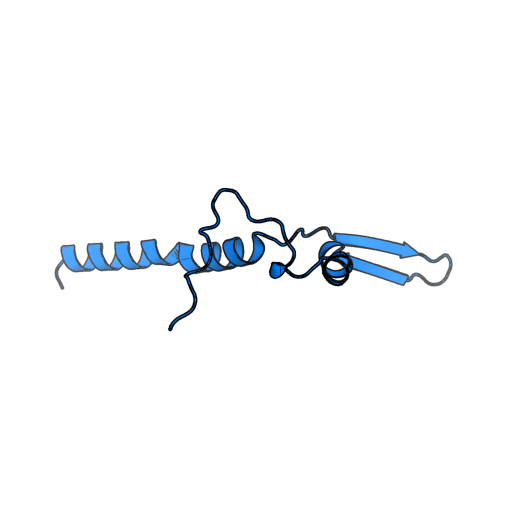0.313 -15.213 14.455 1.00 79.12 75 PRO A O 1
ATOM 543 N N . PRO A 1 76 ? -21.228 -13.259 13.795 1.00 83.69 76 PRO A N 1
ATOM 544 C CA . PRO A 1 76 ? -22.572 -13.599 14.248 1.00 83.69 76 PRO A CA 1
ATOM 545 C C . PRO A 1 76 ? -23.133 -14.803 13.468 1.00 83.69 76 PRO A C 1
ATOM 547 O O . PRO A 1 76 ? -22.824 -14.963 12.284 1.00 83.69 76 PRO A O 1
ATOM 550 N N . PRO A 1 77 ? -23.966 -15.650 14.103 1.00 85.94 77 PRO A N 1
ATOM 551 C CA . PRO A 1 77 ? -24.571 -16.795 13.433 1.00 85.94 77 PRO A CA 1
ATOM 552 C C . PRO A 1 77 ? -25.478 -16.345 12.271 1.00 85.94 77 PRO A C 1
ATOM 554 O O . PRO A 1 77 ? -26.106 -15.284 12.365 1.00 85.94 77 PRO A O 1
ATOM 557 N N . PRO A 1 78 ? -25.565 -17.130 11.179 1.00 86.88 78 PRO A N 1
ATOM 558 C CA . PRO A 1 78 ? -26.429 -16.804 10.050 1.00 86.88 78 PRO A CA 1
ATOM 559 C C . PRO A 1 78 ? -27.911 -16.764 10.473 1.00 86.88 78 PRO A C 1
ATOM 561 O O . PRO A 1 78 ? -28.316 -17.537 11.347 1.00 86.88 78 PRO A O 1
ATOM 564 N N . PRO A 1 79 ? -28.724 -15.872 9.874 1.00 84.94 79 PRO A N 1
ATOM 565 C CA . PRO A 1 79 ? -30.161 -15.825 10.125 1.00 84.94 79 PRO A CA 1
ATOM 566 C C . PRO A 1 79 ? -30.874 -17.089 9.594 1.00 84.94 79 PRO A C 1
ATOM 568 O O . PRO A 1 79 ? -30.378 -17.697 8.642 1.00 84.94 79 PRO A O 1
ATOM 571 N N . PRO A 1 80 ? -32.005 -17.488 10.213 1.00 84.56 80 PRO A N 1
ATOM 572 C CA . PRO A 1 80 ? -32.811 -18.641 9.801 1.00 84.56 80 PRO A CA 1
ATOM 573 C C . PRO A 1 80 ? -33.546 -18.437 8.471 1.00 84.56 80 PRO A C 1
ATOM 575 O O . PRO A 1 80 ? -33.860 -17.273 8.126 1.00 84.56 80 PRO A O 1
#

Organism: NCBI:txid1964395

Foldseek 3Di:
DDPVVVVVVVVVVVVCVCVVVVVVVVVCPPADFDKDKDWDDDPDIDIDIDTVRVVCVVVDDDPVPDDDDPPDDDDDDDDD

Mean predicted aligned error: 13.06 Å